Protein 1M3W (pdb70)

Radius of gyration: 15.43 Å; Cα contacts (8 Å, |Δi|>4): 53; chains: 4; bounding box: 27×25×47 Å

Solvent-accessible surface area: 7908 Å² total; per-residue (Å²): 87,32,52,82,14,96,131,4,4,71,57,4,14,130,72,0,77,99,26,10,126,64,16,15,70,83,14,146,157,115,77,50,58,126,44,66,132,31,8,86,72,9,15,143,63,21,77,114,32,10,135,82,5,53,79,111,5,107,193,67,86,33,53,80,15,96,135,4,4,73,58,5,14,134,71,0,79,100,26,11,125,63,17,14,72,85,15,146,158,114,76,51,61,128,45,65,134,30,10,87,69,9,15,143,62,20,77,109,31,8,136,83,5,52,80,114,6,109,194,69

B-factor: mean 39.48, std 14.53, range [15.25, 88.24]

Foldseek 3Di:
DVVVVVVVVVVVVVVVVVVVVVVVVVVVVD/DDCVVVVVVVVVVVVVVVVVVVVVVVVVVD/DVVVVVVVVVVVVVVVVVVVVVVVVVVVVD/DDCVVVVVVVVVVVVVVVVVVVVVVVVVVD

Secondary structure (DSSP, 8-state):
-HHHHHHHHHHHHHHHHHHHHHHHHHHH--/--HHHHHHHHHHHHHHHHHHHHHHHHHHH-/-HHHHHHHHHHHHHHHHHHHHHHHHHHH--/--HHHHHHHHHHHHHHHHHHHHHHHHHHH-

Structure (mmCIF, N/CA/C/O backbone):
data_1M3W
#
_entry.id   1M3W
#
_cell.length_a   26.900
_cell.length_b   48.800
_cell.length_c   46.700
_cell.angle_alpha   90.00
_cell.angle_beta   104.70
_cell.angle_gamma   90.00
#
_symmetry.space_group_name_H-M   'P 1 21 1'
#
loop_
_entity.id
_entity.type
_entity.pdbx_description
1 polymer H10H24
2 non-polymer 'MERCURY (II) ION'
#
loop_
_atom_site.group_PDB
_atom_site.id
_atom_site.type_symbol
_atom_site.label_atom_id
_atom_site.label_alt_id
_atom_site.label_comp_id
_atom_site.label_asym_id
_atom_site.label_entity_id
_atom_site.label_seq_id
_atom_site.pdbx_PDB_ins_code
_atom_site.Cartn_x
_atom_site.Cartn_y
_atom_site.Cartn_z
_atom_site.occupancy
_atom_site.B_iso_or_equiv
_atom_site.auth_seq_id
_atom_site.auth_comp_id
_atom_site.auth_asym_id
_atom_site.auth_atom_id
_atom_site.pdbx_PDB_model_num
ATOM 1 N N . GLY A 1 2 ? -3.786 32.417 -12.366 1.00 64.45 2 GLY A N 1
ATOM 2 C CA . GLY A 1 2 ? -2.399 32.398 -11.778 1.00 50.58 2 GLY A CA 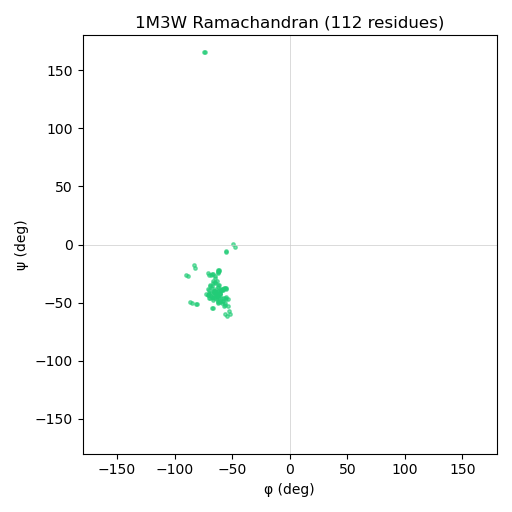1
ATOM 3 C C . GLY A 1 2 ? -2.472 32.468 -10.266 1.00 51.00 2 GLY A C 1
ATOM 4 O O . GLY A 1 2 ? -3.364 31.867 -9.655 1.00 49.76 2 GLY A O 1
ATOM 5 N N . GLY A 1 3 ? -1.549 33.205 -9.660 1.00 48.06 3 GLY A N 1
ATOM 6 C CA . GLY A 1 3 ? -1.527 33.308 -8.212 1.00 48.23 3 GLY A CA 1
ATOM 7 C C . GLY A 1 3 ? -2.773 33.948 -7.631 1.00 51.17 3 GLY A C 1
ATOM 8 O O . GLY A 1 3 ? -3.118 33.719 -6.476 1.00 47.96 3 GLY A O 1
ATOM 9 N N . GLY A 1 4 ? -3.445 34.760 -8.436 1.00 53.47 4 GLY A N 1
ATOM 10 C CA . GLY A 1 4 ? -4.643 35.437 -7.979 1.00 47.34 4 GLY A CA 1
ATOM 11 C C . GLY A 1 4 ? -5.701 34.463 -7.516 1.00 55.44 4 GLY A C 1
ATOM 12 O O . GLY A 1 4 ? -6.268 34.635 -6.433 1.00 49.19 4 GLY A O 1
ATOM 13 N N . GLU A 1 5 ? -5.983 33.445 -8.321 1.00 56.64 5 GLU A N 1
ATOM 14 C CA . GLU 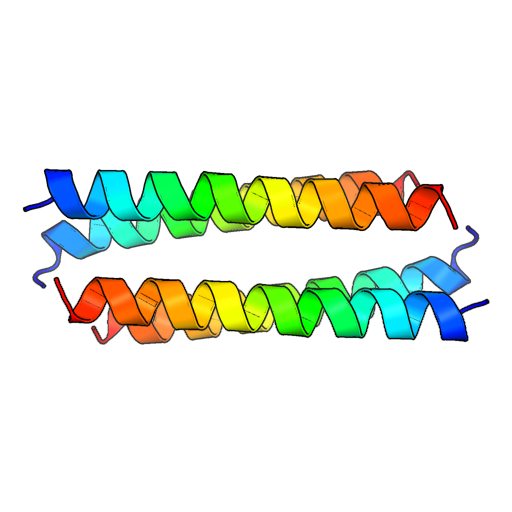A 1 5 ? -6.976 32.452 -7.932 1.00 45.87 5 GLU A CA 1
ATOM 15 C C . GLU A 1 5 ? -6.453 31.628 -6.765 1.00 43.36 5 GLU A C 1
ATOM 16 O O . GLU A 1 5 ? -7.194 31.370 -5.825 1.00 51.02 5 GLU A O 1
ATOM 22 N N . ILE A 1 6 ? -5.191 31.210 -6.846 1.00 40.15 6 ILE A N 1
ATOM 23 C CA . ILE A 1 6 ? -4.586 30.425 -5.796 1.00 27.52 6 ILE A CA 1
ATOM 24 C C . ILE A 1 6 ? -4.684 31.151 -4.467 1.00 37.63 6 ILE A C 1
ATOM 25 O O . ILE A 1 6 ? -5.012 30.551 -3.434 1.00 34.96 6 ILE A O 1
ATOM 30 N N . TRP A 1 7 ? -4.350 32.436 -4.486 1.00 35.50 7 TRP A N 1
ATOM 31 C CA . TRP A 1 7 ? -4.397 33.240 -3.277 1.00 31.26 7 TRP A CA 1
ATOM 32 C C . TRP A 1 7 ? -5.790 33.205 -2.671 1.00 31.68 7 TRP A C 1
ATOM 33 O O . TRP A 1 7 ? -5.955 32.886 -1.510 1.00 31.60 7 TRP A O 1
ATOM 44 N N . LYS A 1 8 ? -6.797 33.516 -3.475 1.00 31.69 8 LYS A N 1
ATOM 45 C CA . LYS A 1 8 ? -8.165 33.513 -3.002 1.00 33.01 8 LYS A CA 1
ATOM 46 C C . LYS A 1 8 ? -8.590 32.169 -2.449 1.00 31.05 8 LYS A C 1
ATOM 47 O O . LYS A 1 8 ? -9.320 32.109 -1.452 1.00 31.65 8 LYS A O 1
ATOM 53 N N . LEU A 1 9 ? -8.144 31.088 -3.077 1.00 28.85 9 LEU A N 1
ATOM 54 C CA . LEU A 1 9 ? -8.506 29.762 -2.594 1.00 26.85 9 LEU A CA 1
ATOM 55 C C . LEU A 1 9 ? -7.896 29.495 -1.211 1.00 26.33 9 LEU A C 1
ATOM 56 O O . LEU A 1 9 ? -8.549 28.933 -0.335 1.00 24.65 9 LEU A O 1
ATOM 61 N N . HIS A 1 10 ? -6.656 29.919 -1.010 1.00 24.84 10 HIS A N 1
ATOM 62 C CA . HIS A 1 10 ? -6.008 29.720 0.265 1.00 23.81 10 HIS A CA 1
ATOM 63 C C . HIS A 1 10 ? -6.621 30.629 1.312 1.00 26.81 10 HIS A C 1
ATOM 64 O O . HIS A 1 10 ? -6.795 30.231 2.465 1.00 26.27 10 HIS A O 1
ATOM 71 N N . GLU A 1 11 ? -6.967 31.850 0.928 1.00 28.53 11 GLU A N 1
ATOM 72 C CA . GLU A 1 11 ? -7.521 32.774 1.894 1.00 26.22 11 GLU A CA 1
ATOM 73 C C . GLU A 1 11 ? -8.850 32.250 2.373 1.00 25.67 11 GLU A C 1
ATOM 74 O O . GLU A 1 11 ? -9.277 32.539 3.483 1.00 30.54 11 GLU A O 1
ATOM 80 N N . GLU A 1 12 ? -9.516 31.503 1.502 1.00 25.54 12 GLU A N 1
ATOM 81 C CA . GLU A 1 12 ? -10.823 30.922 1.797 1.00 24.72 12 GLU A CA 1
ATOM 82 C C . GLU A 1 12 ? -10.766 29.799 2.826 1.00 23.16 12 GLU A C 1
ATOM 83 O O . GLU A 1 12 ? -11.623 29.712 3.706 1.00 22.06 12 GLU A O 1
ATOM 89 N N . PHE A 1 13 ? -9.766 28.933 2.705 1.00 23.32 13 PHE A N 1
ATOM 90 C CA . PHE A 1 13 ? -9.613 27.812 3.629 1.00 22.56 13 PHE A CA 1
ATOM 91 C C . PHE A 1 13 ? -8.917 28.205 4.921 1.00 21.73 13 PHE A C 1
ATOM 92 O O . PHE A 1 13 ? -9.074 27.548 5.951 1.00 17.01 13 PHE A O 1
ATOM 100 N N . LEU A 1 14 ? -8.197 29.314 4.870 1.00 21.79 14 LEU A N 1
ATOM 101 C CA . LEU A 1 14 ? -7.524 29.833 6.039 1.00 25.38 14 LEU A CA 1
ATOM 102 C C . LEU A 1 14 ? -8.679 30.254 6.973 1.00 21.80 14 LEU A C 1
ATOM 103 O O . LEU A 1 14 ? -8.752 29.883 8.154 1.00 21.81 14 LEU A O 1
ATOM 108 N N . LYS A 1 15 ? -9.631 30.968 6.385 1.00 20.92 15 LYS A N 1
ATOM 109 C CA . LYS A 1 15 ? -10.800 31.460 7.080 1.00 18.70 15 LYS A CA 1
ATOM 110 C C . LYS A 1 15 ? -11.624 30.280 7.587 1.00 17.12 15 LYS A C 1
ATOM 111 O O . LYS A 1 15 ? -12.036 30.265 8.736 1.00 21.52 15 LYS A O 1
ATOM 117 N N . LYS A 1 16 ? -11.862 29.282 6.747 1.00 15.25 16 LYS A N 1
ATOM 118 C CA . LYS A 1 16 ? -12.601 28.117 7.203 1.00 18.98 16 LYS A CA 1
ATOM 119 C C . LYS A 1 16 ? -11.889 27.434 8.373 1.00 19.31 16 LYS A C 1
ATOM 120 O O . LYS A 1 16 ? -12.491 27.081 9.375 1.00 18.46 16 LYS A O 1
ATOM 126 N N . PHE A 1 17 ? -10.586 27.254 8.238 1.00 20.11 17 PHE A N 1
ATOM 127 C CA . PHE A 1 17 ? -9.812 26.618 9.271 1.00 20.46 17 PHE A CA 1
ATOM 128 C C . PHE A 1 17 ? -9.882 27.418 10.574 1.00 20.40 17 PHE A C 1
ATOM 129 O O . PHE A 1 17 ? -9.886 26.831 11.660 1.00 22.11 17 PHE A O 1
ATOM 137 N N . GLU A 1 18 ? -9.940 28.745 10.500 1.00 19.92 18 GLU A N 1
ATOM 138 C CA . GLU A 1 18 ? -10.000 29.532 11.727 1.00 24.09 18 GLU A CA 1
ATOM 139 C C . GLU A 1 18 ? -11.344 29.335 12.402 1.00 24.37 18 GLU A C 1
ATOM 140 O O . GLU A 1 18 ? -11.447 29.344 13.621 1.00 26.93 18 GLU A O 1
ATOM 146 N N . GLU A 1 19 ? -12.387 29.199 11.594 1.00 26.02 19 GLU A N 1
ATOM 147 C CA . GLU A 1 19 ? -13.734 28.986 12.100 1.00 25.99 19 GLU A CA 1
ATOM 148 C C . GLU A 1 19 ? -13.771 27.644 12.815 1.00 24.00 19 GLU A C 1
ATOM 149 O O . GLU A 1 19 ? -14.371 27.503 13.881 1.00 24.49 19 GLU A O 1
ATOM 155 N N . LEU A 1 20 ? -13.112 26.659 12.225 1.00 22.68 20 LEU A N 1
ATOM 156 C CA . LEU A 1 20 ? -13.051 25.333 12.804 1.00 23.59 20 LEU A CA 1
ATOM 157 C C . LEU A 1 20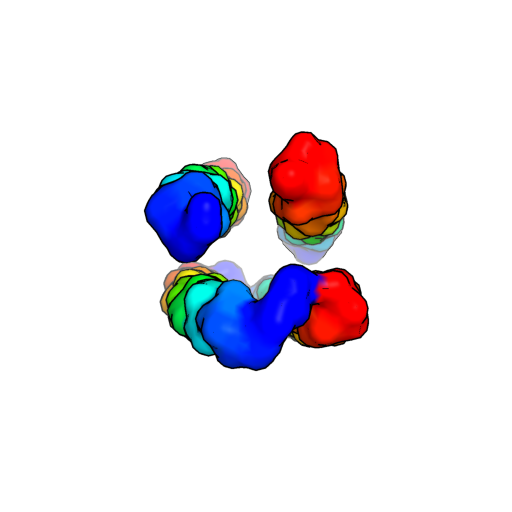 ? -12.351 25.359 14.176 1.00 23.95 20 LEU A C 1
ATOM 158 O O . LEU A 1 20 ? -12.874 24.822 15.152 1.00 22.71 20 LEU A O 1
ATOM 163 N N . LEU A 1 21 ? -11.170 25.973 14.245 1.00 22.52 21 LEU A N 1
ATOM 164 C CA . LEU A 1 21 ? -10.450 26.079 15.499 1.00 21.61 21 LEU A CA 1
ATOM 165 C C . LEU A 1 21 ? -11.292 26.799 16.526 1.00 22.89 21 LEU A C 1
ATOM 166 O O . LEU A 1 21 ? -11.457 26.326 17.657 1.00 22.94 21 LEU A O 1
ATOM 171 N N . LYS A 1 22 ? -11.817 27.950 16.121 1.00 24.87 22 LYS A N 1
ATOM 172 C CA . LYS A 1 22 ? -12.655 28.785 16.968 1.00 24.38 22 LYS A CA 1
ATOM 173 C C . LYS A 1 22 ? -13.857 28.017 17.485 1.00 24.65 22 LYS A C 1
ATOM 174 O O . LYS A 1 22 ? -14.334 28.240 18.592 1.00 19.34 22 LYS A O 1
ATOM 180 N N . LEU A 1 23 ? -14.391 27.159 16.633 1.00 26.76 23 LEU A N 1
ATOM 181 C CA . LEU A 1 23 ? -15.539 26.341 16.992 1.00 33.64 23 LEU A CA 1
ATOM 182 C C . LEU A 1 23 ? -15.095 25.282 18.008 1.00 29.53 23 LEU A C 1
ATOM 183 O O . LEU A 1 23 ? -15.772 25.029 18.993 1.00 34.25 23 LEU A O 1
ATOM 188 N N . HIS A 1 24 ? -13.941 24.671 17.761 1.00 31.51 24 HIS A N 1
ATOM 189 C CA . HIS A 1 24 ? -13.412 23.641 18.647 1.00 29.18 24 HIS A CA 1
ATOM 190 C C . HIS A 1 24 ? -13.303 24.147 20.079 1.00 34.96 24 HIS A C 1
ATOM 191 O O . HIS A 1 24 ? -13.953 23.630 20.973 1.00 33.10 24 HIS A O 1
ATOM 198 N N . GLU A 1 25 ? -12.496 25.176 20.301 1.00 37.73 25 GLU A N 1
ATOM 199 C CA . GLU A 1 25 ? -12.326 25.699 21.650 1.00 48.08 25 GLU A CA 1
ATOM 200 C C . GLU A 1 25 ? -13.622 26.216 22.241 1.00 48.42 25 GLU A C 1
ATOM 201 O O . GLU A 1 25 ? -13.768 26.295 23.461 1.00 42.95 25 GLU A O 1
ATOM 207 N N . GLU A 1 26 ? -14.569 26.572 21.379 1.00 50.48 26 GLU A N 1
ATOM 208 C CA . GLU A 1 26 ? -15.868 27.060 21.835 1.00 46.26 26 GLU A CA 1
ATOM 209 C C . GLU A 1 26 ? -16.587 25.899 22.531 1.00 46.69 26 GLU A C 1
ATOM 210 O O . GLU A 1 26 ? -16.999 26.027 23.682 1.00 65.23 26 GLU A O 1
ATOM 216 N N . ARG A 1 27 ? -16.727 24.768 21.841 1.00 45.64 27 ARG A N 1
ATOM 217 C CA . ARG A 1 27 ? -17.383 23.598 22.421 1.00 43.43 27 ARG A CA 1
ATOM 218 C C . ARG A 1 27 ? -16.585 23.012 23.583 1.00 43.51 27 ARG A C 1
ATOM 219 O O . ARG A 1 27 ? -17.138 22.366 24.471 1.00 47.73 27 ARG A O 1
ATOM 227 N N . LEU A 1 28 ? -15.285 23.247 23.584 1.00 43.77 28 LEU A N 1
ATOM 228 C CA . LEU A 1 28 ? -14.433 22.726 24.637 1.00 47.27 28 LEU A CA 1
ATOM 229 C C . LEU A 1 28 ? -14.770 23.439 25.940 1.00 47.34 28 LEU A C 1
ATOM 230 O O . LEU A 1 28 ? -14.560 22.899 27.024 1.00 49.97 28 LEU A O 1
ATOM 235 N N . LYS A 1 29 ? -15.289 24.656 25.829 1.00 49.33 29 LYS A N 1
ATOM 236 C CA . LYS A 1 29 ? -15.654 25.430 27.005 1.00 51.78 29 LYS A CA 1
ATOM 237 C C . LYS A 1 29 ? -17.053 25.032 27.434 1.00 53.03 29 LYS A C 1
ATOM 238 O O . LYS A 1 29 ? -17.287 24.719 28.601 1.00 72.56 29 LYS A O 1
ATOM 244 N N . LYS A 1 30 ? -17.976 25.030 26.477 1.00 54.49 30 LYS A N 1
ATOM 245 C CA . LYS A 1 30 ? -19.357 24.655 26.720 1.00 62.38 30 LYS A CA 1
ATOM 246 C C . LYS A 1 30 ? -19.426 23.275 27.344 1.00 62.63 30 LYS A C 1
ATOM 247 O O . LYS A 1 30 ? -20.498 22.814 27.736 1.00 57.94 30 LYS A O 1
ATOM 253 N N . MET A 1 31 ? -18.277 22.620 27.443 1.00 64.65 31 MET A N 1
ATOM 254 C CA . MET A 1 31 ? -18.206 21.291 28.024 1.00 61.41 31 MET A CA 1
ATOM 255 C C . MET A 1 31 ? -17.592 21.282 29.421 1.00 66.32 31 MET A C 1
ATOM 256 O O . MET A 1 31 ? -18.257 20.919 30.377 1.00 61.54 31 MET A O 1
ATOM 262 N N . GLY B 1 2 ? 1.809 23.614 -9.824 1.00 76.05 2 GLY B N 1
ATOM 263 C CA . GLY B 1 2 ? 2.492 24.374 -10.904 1.00 87.92 2 GLY B CA 1
ATOM 264 C C . GLY B 1 2 ? 3.984 24.529 -10.642 1.00 76.69 2 GLY B C 1
ATOM 265 O O . GLY B 1 2 ? 4.572 23.764 -9.864 1.00 88.24 2 GLY B O 1
ATOM 266 N N . GLY B 1 3 ? 4.582 25.545 -11.254 1.00 76.30 3 GLY B N 1
ATOM 267 C CA . GLY B 1 3 ? 6.003 25.798 -11.077 1.00 84.65 3 GLY B CA 1
ATOM 268 C C . GLY B 1 3 ? 6.343 26.410 -9.728 1.00 74.67 3 GLY B C 1
ATOM 269 O O . GLY B 1 3 ? 5.457 26.893 -9.020 1.00 85.69 3 GLY B O 1
ATOM 270 N N . GLY B 1 4 ? 7.631 26.401 -9.386 1.00 73.21 4 GLY B N 1
ATOM 271 C CA . GLY B 1 4 ? 8.089 26.951 -8.122 1.00 66.38 4 GLY B CA 1
ATOM 272 C C . GLY B 1 4 ? 7.570 28.327 -7.733 1.00 70.37 4 GLY B C 1
ATOM 273 O O . GLY B 1 4 ? 7.885 28.832 -6.654 1.00 68.68 4 GLY B O 1
ATOM 274 N N . GLU B 1 5 ? 6.774 28.947 -8.596 1.00 69.53 5 GLU B N 1
ATOM 275 C CA . GLU B 1 5 ? 6.217 30.258 -8.286 1.00 67.18 5 GLU B CA 1
ATOM 276 C C . GLU B 1 5 ? 5.005 30.020 -7.375 1.00 65.85 5 GLU B C 1
ATOM 277 O O . GLU B 1 5 ? 4.880 30.615 -6.302 1.00 64.40 5 GLU B O 1
ATOM 283 N N . ILE B 1 6 ? 4.130 29.126 -7.819 1.00 64.36 6 ILE B N 1
ATOM 284 C CA . ILE B 1 6 ? 2.931 28.777 -7.083 1.00 60.86 6 ILE B CA 1
ATOM 285 C C . ILE B 1 6 ? 3.315 28.158 -5.748 1.00 61.48 6 ILE B C 1
ATOM 286 O O . ILE B 1 6 ? 2.530 28.154 -4.800 1.00 59.54 6 ILE B O 1
ATOM 291 N N . TRP B 1 7 ? 4.530 27.632 -5.674 1.00 58.26 7 TRP B N 1
ATOM 292 C CA . TRP B 1 7 ? 5.013 27.012 -4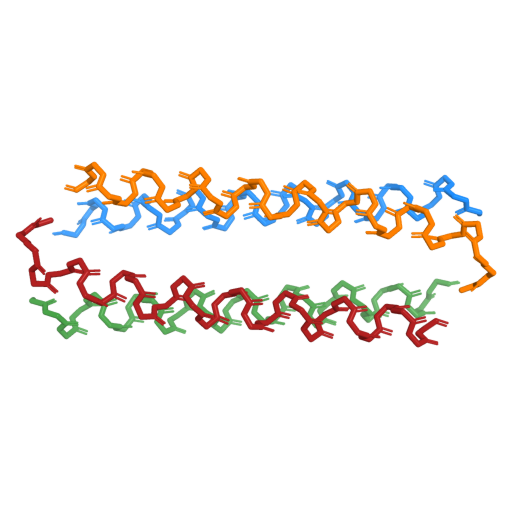.446 1.00 52.43 7 TRP B CA 1
ATOM 293 C C . TRP B 1 7 ? 5.210 28.045 -3.336 1.00 54.18 7 TRP B C 1
ATOM 294 O O . TRP B 1 7 ? 4.953 27.769 -2.170 1.00 49.19 7 TRP B O 1
ATOM 305 N N . LYS B 1 8 ? 5.677 29.229 -3.708 1.00 52.06 8 LYS B N 1
ATOM 306 C CA . LYS B 1 8 ? 5.894 30.293 -2.746 1.00 44.46 8 LYS B CA 1
ATOM 307 C C . LYS B 1 8 ? 4.568 30.590 -2.055 1.00 41.68 8 LYS B C 1
ATOM 308 O O . LYS B 1 8 ? 4.516 30.768 -0.836 1.00 27.28 8 LYS B O 1
ATOM 314 N N . LEU B 1 9 ? 3.488 30.554 -2.826 1.00 38.48 9 LEU B N 1
ATOM 315 C CA . LEU B 1 9 ? 2.169 30.819 -2.293 1.00 26.42 9 LEU B CA 1
ATOM 316 C C . LEU B 1 9 ? 1.736 29.747 -1.329 1.00 37.00 9 LEU B C 1
ATOM 317 O O . LEU B 1 9 ? 1.197 30.050 -0.270 1.00 33.42 9 LEU B O 1
ATOM 322 N N . HIS B 1 10 ? 1.954 28.493 -1.710 1.00 37.33 10 HIS B N 1
ATOM 323 C CA . HIS B 1 10 ? 1.572 27.365 -0.867 1.00 36.89 10 HIS B CA 1
ATOM 324 C C . HIS B 1 10 ? 2.307 27.441 0.460 1.00 36.14 10 HIS B C 1
ATOM 325 O O . HIS B 1 10 ? 1.727 27.245 1.527 1.00 38.53 10 HIS B O 1
ATOM 332 N N . GLU B 1 11 ? 3.587 27.767 0.395 1.00 35.58 11 GLU B N 1
ATOM 333 C CA . GLU B 1 11 ? 4.400 27.856 1.595 1.00 36.88 11 GLU B CA 1
ATOM 334 C C . GLU B 1 11 ? 3.924 28.992 2.488 1.00 35.29 11 GLU B C 1
ATOM 335 O O . GLU B 1 11 ? 3.852 28.867 3.703 1.00 32.21 11 GLU B O 1
ATOM 341 N N . GLU B 1 12 ? 3.584 30.102 1.857 1.00 36.12 12 GLU B N 1
ATOM 342 C CA . GLU B 1 12 ? 3.126 31.284 2.561 1.00 31.73 12 GLU B CA 1
ATOM 343 C C . GLU B 1 12 ? 1.941 31.000 3.452 1.00 30.89 12 GLU B C 1
ATOM 344 O O . GLU B 1 12 ? 1.825 31.577 4.535 1.00 40.76 12 GLU B O 1
ATOM 350 N N . PHE B 1 13 ? 1.046 30.132 2.997 1.00 29.11 13 PHE B N 1
ATOM 351 C CA . PHE B 1 13 ? -0.121 29.838 3.786 1.00 27.95 13 PHE B CA 1
ATOM 352 C C . PHE B 1 13 ? 0.027 28.684 4.756 1.00 27.13 13 PHE B C 1
ATOM 353 O O . PHE B 1 13 ? -0.658 28.640 5.772 1.00 24.42 13 PHE B O 1
ATOM 361 N N . LEU B 1 14 ? 0.913 27.740 4.463 1.00 28.15 14 LEU B N 1
ATOM 362 C CA . LEU B 1 14 ? 1.119 26.631 5.388 1.00 24.81 14 LEU B CA 1
ATOM 363 C C . LEU B 1 14 ? 1.688 27.281 6.625 1.00 26.80 14 LEU B C 1
ATOM 364 O O . LEU B 1 14 ? 1.440 26.835 7.736 1.00 25.44 14 LEU B O 1
ATOM 369 N N . LYS B 1 15 ? 2.459 28.347 6.424 1.00 28.37 15 LYS B N 1
ATOM 370 C CA . LYS B 1 15 ? 3.070 29.081 7.523 1.00 26.10 15 LYS B CA 1
ATOM 371 C C . LYS B 1 15 ? 1.985 29.744 8.389 1.00 26.37 15 LYS B C 1
ATOM 372 O O . LYS B 1 15 ? 2.071 29.725 9.611 1.00 36.82 15 LYS B O 1
ATOM 378 N N . LYS B 1 16 ? 0.958 30.313 7.759 1.00 25.56 16 LYS B N 1
ATOM 379 C CA . LYS B 1 16 ? -0.133 30.943 8.499 1.00 25.82 16 LYS B CA 1
ATOM 380 C C . LYS B 1 16 ? -0.948 29.852 9.177 1.00 26.33 16 LYS B C 1
ATOM 381 O O . LYS B 1 16 ? -1.624 30.075 10.169 1.00 24.79 16 LYS B O 1
ATOM 387 N N . PHE B 1 17 ? -0.894 28.657 8.618 1.00 29.04 17 PHE B N 1
ATOM 388 C CA . PHE B 1 17 ? -1.651 27.541 9.150 1.00 29.71 17 PHE B CA 1
ATOM 389 C C . PHE B 1 17 ? -1.009 27.094 10.432 1.00 29.63 17 PHE B C 1
ATOM 390 O O . PHE B 1 17 ? -1.693 26.846 11.403 1.00 29.83 17 PHE B O 1
ATOM 398 N N . GLU B 1 18 ? 0.316 27.028 10.429 1.00 30.81 18 GLU B N 1
ATOM 399 C CA . GLU B 1 18 ? 1.058 26.611 11.606 1.00 35.70 18 GLU B CA 1
ATOM 400 C C . GLU B 1 18 ? 0.896 27.635 12.697 1.00 33.81 18 GLU B C 1
ATOM 401 O O . GLU B 1 18 ? 0.86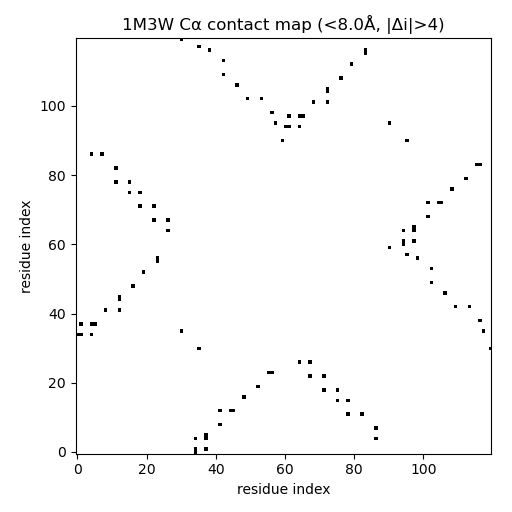5 27.296 13.871 1.00 31.30 18 GLU B O 1
ATOM 407 N N . GLU B 1 19 ? 0.775 28.895 12.306 1.00 34.53 19 GLU B N 1
ATOM 408 C CA . GLU B 1 19 ? 0.609 29.966 13.260 1.00 29.06 19 GLU B CA 1
ATOM 409 C C . GLU B 1 19 ? -0.714 29.807 13.989 1.00 27.91 19 GLU B C 1
ATOM 410 O O . GLU B 1 19 ? -0.746 29.891 15.205 1.00 28.84 19 GLU B O 1
ATOM 416 N N . LEU B 1 20 ? -1.789 29.543 13.248 1.00 27.33 20 LEU B N 1
ATOM 417 C CA . LEU B 1 20 ? -3.110 29.378 13.855 1.00 23.31 20 LEU B CA 1
ATOM 418 C C . LEU B 1 20 ? -3.095 28.219 14.843 1.00 24.91 20 LEU B C 1
ATOM 419 O O . LEU B 1 20 ? -3.640 28.328 15.931 1.00 22.69 20 LEU B O 1
ATOM 424 N N . LEU B 1 21 ? 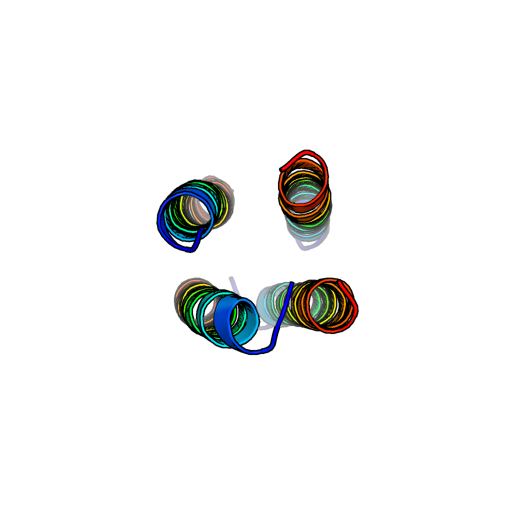-2.403 27.141 14.489 1.00 25.37 21 LEU B N 1
ATOM 425 C CA . LEU B 1 21 ? -2.320 25.962 15.339 1.00 24.10 21 LEU B CA 1
ATOM 426 C C . LEU B 1 21 ? -1.632 26.228 16.656 1.00 26.67 21 LEU B C 1
ATOM 427 O O . LEU B 1 21 ? -2.062 25.724 17.687 1.00 24.58 21 LEU B O 1
ATOM 432 N N . LYS B 1 22 ? -0.520 26.956 16.625 1.00 27.45 22 LYS B N 1
ATOM 433 C CA . LYS B 1 22 ? 0.196 27.285 17.860 1.00 30.77 22 LYS B CA 1
ATOM 434 C C . LYS B 1 22 ? -0.670 28.172 18.749 1.00 31.12 22 LYS B C 1
ATOM 435 O O . LYS B 1 22 ? -0.688 28.001 19.964 1.00 29.18 22 LYS B O 1
ATOM 441 N N . LEU B 1 23 ? -1.385 29.129 18.157 1.00 30.09 23 LEU B N 1
ATOM 442 C CA . LEU B 1 23 ? -2.249 29.991 18.948 1.00 25.60 23 LEU B CA 1
ATOM 443 C C . LEU B 1 23 ? -3.291 29.094 19.562 1.00 27.43 23 LEU B C 1
ATOM 444 O O . LEU B 1 23 ? -3.654 29.255 20.717 1.00 26.39 23 LEU B O 1
ATOM 449 N N . HIS B 1 24 ? -3.779 28.143 18.780 1.00 27.86 24 HIS B N 1
ATOM 450 C CA . HIS B 1 24 ? -4.825 27.264 19.269 1.00 26.94 24 HIS B CA 1
ATOM 451 C C . HIS B 1 24 ? -4.278 26.484 20.454 1.00 29.94 24 HIS B C 1
ATOM 452 O O . HIS B 1 24 ? -4.973 26.281 21.446 1.00 28.22 24 HIS B O 1
ATOM 459 N N . GLU B 1 25 ? -3.027 26.050 20.354 1.00 30.75 25 GLU B N 1
ATOM 460 C CA . GLU B 1 25 ? -2.407 25.281 21.433 1.00 30.01 25 GLU B CA 1
ATOM 461 C C . GLU B 1 25 ? -2.336 26.144 22.679 1.00 30.04 25 GLU B C 1
ATOM 462 O O . GLU B 1 25 ? -2.611 25.691 23.781 1.00 26.33 25 GLU B O 1
ATOM 468 N N . GLU B 1 26 ? -1.924 27.389 22.503 1.00 30.84 26 GLU B N 1
ATOM 469 C CA . GLU B 1 26 ? -1.835 28.319 23.617 1.00 22.86 26 GLU B CA 1
ATOM 470 C C . GLU B 1 26 ? -3.186 28.444 24.333 1.00 21.42 26 GLU B C 1
ATOM 471 O O . GLU B 1 26 ? -3.265 28.336 25.547 1.00 29.60 26 GLU B O 1
ATOM 477 N N . ARG B 1 27 ? -4.245 28.690 23.576 1.00 20.23 27 ARG B N 1
ATOM 478 C CA . ARG B 1 27 ? -5.559 28.828 24.168 1.00 32.12 27 ARG B CA 1
ATOM 479 C C . ARG B 1 27 ? -5.917 27.593 24.994 1.00 34.56 27 ARG B C 1
ATOM 480 O O . ARG B 1 27 ? -6.426 27.720 26.102 1.00 50.17 27 ARG B O 1
ATOM 488 N N . LEU B 1 28 ? -5.675 26.402 24.449 1.00 36.10 28 LEU B N 1
ATOM 489 C CA . LEU B 1 28 ? -5.981 25.170 25.167 1.00 39.10 28 LEU B CA 1
ATOM 490 C C . LEU B 1 28 ? -5.125 25.066 26.423 1.00 39.55 28 LEU B C 1
ATOM 491 O O . LEU B 1 28 ? -5.624 24.711 27.494 1.00 41.38 28 LEU B O 1
ATOM 496 N N . LYS B 1 29 ? -3.839 25.372 26.291 1.00 41.98 29 LYS B N 1
ATOM 497 C CA . LYS B 1 29 ? -2.924 25.317 27.425 1.00 47.54 29 LYS B CA 1
ATOM 498 C C . LYS B 1 29 ? -3.526 26.118 28.571 1.00 48.02 29 LYS B C 1
ATOM 499 O O . LYS B 1 29 ? -3.773 25.585 29.641 1.00 46.95 29 LYS B O 1
ATOM 505 N N . LYS B 1 30 ? -3.766 27.404 28.347 1.00 49.70 30 LYS B N 1
ATOM 506 C CA . LYS B 1 30 ? -4.353 28.238 29.391 1.00 54.32 30 LYS B CA 1
ATOM 507 C C . LYS B 1 30 ? -5.702 27.708 29.839 1.00 56.31 30 LYS B C 1
ATOM 508 O O . LYS B 1 30 ? -6.030 27.753 31.018 1.00 85.20 30 LYS B O 1
ATOM 514 N N . MET B 1 31 ? -6.480 27.205 28.883 1.00 58.75 31 MET B N 1
ATOM 515 C CA . MET B 1 31 ? -7.798 26.660 29.159 1.00 63.79 31 MET B CA 1
ATOM 516 C C . MET B 1 31 ? -7.737 25.566 30.221 1.00 61.78 31 MET B C 1
ATOM 517 O O . MET B 1 31 ? -8.395 25.658 31.262 1.00 65.81 31 MET B O 1
ATOM 523 N N . GLY C 1 2 ? -15.348 13.418 31.386 1.00 58.45 2 GLY C N 1
ATOM 524 C CA . GLY C 1 2 ? -13.872 13.312 31.643 1.00 50.02 2 GLY C CA 1
ATOM 525 C C . GLY C 1 2 ? -13.198 13.229 30.288 1.00 54.67 2 GLY C C 1
ATOM 526 O O . GLY C 1 2 ? -13.670 13.847 29.321 1.00 49.41 2 GLY C O 1
ATOM 527 N N . GLY C 1 3 ? -12.109 12.469 30.205 1.00 52.91 3 GLY C N 1
ATOM 528 C CA . GLY C 1 3 ? -11.396 12.342 28.945 1.00 48.58 3 GLY C CA 1
ATOM 529 C C . GLY C 1 3 ? -12.220 11.723 27.828 1.00 52.91 3 GLY C C 1
ATOM 530 O O . GLY C 1 3 ? -11.956 11.936 26.646 1.00 47.17 3 GLY C O 1
ATOM 531 N N . GLY C 1 4 ? -13.232 10.955 28.209 1.00 54.34 4 GLY C N 1
ATOM 532 C CA . GLY C 1 4 ? -14.081 10.308 27.224 1.00 48.66 4 GLY C CA 1
ATOM 533 C C . GLY C 1 4 ? -14.753 11.300 26.297 1.00 56.99 4 GLY C C 1
ATOM 534 O O . GLY C 1 4 ? -14.738 11.122 25.082 1.00 48.49 4 GLY C O 1
ATOM 535 N N . GLU C 1 5 ? -15.350 12.342 26.867 1.00 58.57 5 GLU C N 1
ATOM 536 C CA . GLU C 1 5 ? -16.006 13.364 26.065 1.00 47.51 5 GLU C CA 1
ATOM 537 C C . GLU C 1 5 ? -14.952 14.167 25.300 1.00 45.16 5 GLU C C 1
ATOM 538 O O . GLU C 1 5 ? -15.088 14.430 24.109 1.00 51.02 5 GLU C O 1
ATOM 544 N N . ILE C 1 6 ? -13.894 14.565 25.988 1.00 41.88 6 ILE C N 1
ATOM 545 C CA . ILE C 1 6 ? -12.835 15.331 25.351 1.00 27.20 6 ILE C CA 1
ATOM 546 C C . ILE C 1 6 ? -12.310 14.567 24.137 1.00 39.74 6 ILE C C 1
ATOM 547 O O . ILE C 1 6 ? -12.170 15.133 23.051 1.00 34.35 6 ILE C O 1
ATOM 552 N N . TRP C 1 7 ? -12.040 13.276 24.316 1.00 38.18 7 TRP C N 1
ATOM 553 C CA . TRP C 1 7 ? -11.524 12.464 23.228 1.00 34.45 7 TRP C CA 1
ATOM 554 C C . TRP C 1 7 ? -12.448 12.515 22.022 1.00 34.72 7 TRP C C 1
ATOM 555 O O . TRP C 1 7 ? -12.014 12.779 20.915 1.00 37.29 7 TRP C O 1
ATOM 566 N N . LYS C 1 8 ? -13.729 12.246 22.232 1.00 33.86 8 LYS C N 1
ATOM 567 C CA . LYS C 1 8 ? -14.682 12.263 21.141 1.00 34.56 8 LYS C CA 1
ATOM 568 C C . LYS C 1 8 ? -14.722 13.608 20.452 1.00 34.19 8 LYS C C 1
ATOM 569 O O . LYS C 1 8 ? -14.839 13.676 19.237 1.00 34.39 8 LYS C O 1
ATOM 575 N N . LEU C 1 9 ? -14.637 14.686 21.224 1.00 33.55 9 LEU C N 1
ATOM 576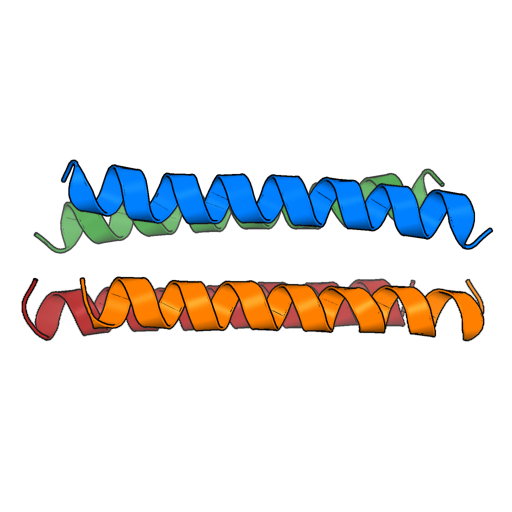 C CA . LEU C 1 9 ? -14.689 16.031 20.654 1.00 30.40 9 LEU C CA 1
ATOM 577 C C . LEU C 1 9 ? -13.502 16.254 19.739 1.00 29.87 9 LEU C C 1
ATOM 578 O O . LEU C 1 9 ? -13.642 16.823 18.663 1.00 30.47 9 LEU C O 1
ATOM 583 N N . HIS C 1 10 ? -12.327 15.817 20.172 1.00 28.38 10 HIS C N 1
ATOM 584 C CA . HIS C 1 10 ? -11.119 15.977 19.373 1.00 27.59 10 HIS C CA 1
ATOM 585 C C . HIS C 1 10 ? -11.144 15.073 18.155 1.00 29.04 10 HIS C C 1
ATOM 586 O O . HIS C 1 10 ? -10.711 15.460 17.078 1.00 28.08 10 HIS C O 1
ATOM 593 N N . GLU C 1 11 ? -11.640 13.858 18.323 1.00 30.47 11 GLU C N 1
ATOM 594 C CA . GLU C 1 11 ? -11.700 12.952 17.196 1.00 29.35 11 GLU C CA 1
ATOM 595 C C . GLU C 1 11 ? -12.636 13.525 16.122 1.00 28.58 11 GLU C C 1
ATOM 596 O O . GLU C 1 11 ? -12.392 13.363 14.929 1.00 31.08 11 GLU C O 1
ATOM 602 N N . GLU C 1 12 ? -13.652 14.263 16.566 1.00 27.14 12 GLU C N 1
ATOM 603 C CA . GLU C 1 12 ? -14.635 14.875 15.692 1.00 25.81 12 GLU C CA 1
ATOM 604 C C . GLU C 1 12 ? -14.044 15.998 14.834 1.00 26.04 12 GLU C C 1
ATOM 605 O O . GLU C 1 12 ? -14.370 16.114 13.648 1.00 24.54 12 GLU C O 1
ATOM 611 N N . PHE C 1 13 ? -13.198 16.837 15.434 1.00 24.82 13 PHE C N 1
ATOM 612 C CA . PHE C 1 13 ? -12.592 17.935 14.704 1.00 22.13 13 PHE C CA 1
ATOM 613 C C . PHE C 1 13 ? -11.368 17.522 13.920 1.00 21.47 13 PHE C C 1
ATOM 614 O O . PHE C 1 13 ? -10.923 18.227 13.021 1.00 22.38 13 PHE C O 1
ATOM 622 N N . LEU C 1 14 ? -10.821 16.376 14.273 1.00 20.85 14 LEU C N 1
ATOM 623 C CA . LEU C 1 14 ? -9.670 15.848 13.576 1.00 23.71 14 LEU C CA 1
ATOM 624 C C . LEU C 1 14 ? -10.215 15.432 12.213 1.00 21.86 14 LEU C C 1
ATOM 625 O O . LEU C 1 14 ? -9.626 15.662 11.154 1.00 19.97 14 LEU C O 1
ATOM 630 N N . LYS C 1 15 ? -11.349 14.753 12.270 1.00 22.28 15 LYS C N 1
ATOM 631 C CA . LYS C 1 15 ? -12.041 14.281 11.087 1.00 22.02 15 LYS C CA 1
ATOM 632 C C . LYS C 1 15 ? -12.455 15.503 10.234 1.00 20.07 15 LYS C C 1
ATOM 633 O O . LYS C 1 15 ? -12.217 15.532 9.033 1.00 19.95 15 LYS C O 1
ATOM 639 N N . LYS C 1 16 ? -13.073 16.510 10.854 1.00 18.26 16 LYS C N 1
ATOM 640 C CA . LYS C 1 16 ? -13.478 17.706 10.122 1.00 19.38 16 LYS C CA 1
ATOM 641 C C . LYS C 1 16 ? -12.282 18.361 9.446 1.00 20.08 16 LYS C C 1
ATOM 642 O O . LYS C 1 16 ? -12.329 18.759 8.282 1.00 21.04 16 LYS C O 1
ATOM 648 N N . PHE C 1 17 ? -11.198 18.495 10.191 1.00 20.96 17 PHE C N 1
ATOM 649 C CA . PHE C 1 17 ? -10.001 19.112 9.664 1.00 22.39 17 PHE C CA 1
ATOM 650 C C . PHE C 1 17 ? -9.439 18.310 8.482 1.00 21.23 17 PHE C C 1
ATOM 651 O O . PHE C 1 17 ? -8.908 18.886 7.533 1.00 19.91 17 PHE C O 1
ATOM 659 N N . GLU C 1 18 ? -9.553 16.983 8.516 1.00 24.10 18 GLU C N 1
ATOM 660 C CA . GLU C 1 18 ? -9.032 16.186 7.395 1.00 26.75 18 GLU C CA 1
ATOM 661 C C . GLU C 1 18 ? -9.901 16.417 6.163 1.00 26.93 18 GLU C C 1
ATOM 662 O O . GLU C 1 18 ? -9.409 16.432 5.028 1.00 26.21 18 GLU C O 1
ATOM 668 N N . GLU C 1 19 ? -11.202 16.592 6.386 1.00 27.00 19 GLU C N 1
ATOM 669 C CA . GLU C 1 19 ? -12.124 16.832 5.294 1.00 28.10 19 GLU C CA 1
ATOM 670 C C . GLU C 1 19 ? -11.773 18.156 4.654 1.00 26.54 19 GLU C C 1
ATOM 671 O O . GLU C 1 19 ? -11.772 18.291 3.430 1.00 26.25 19 GLU C O 1
ATOM 677 N N . LEU C 1 20 ? -11.441 19.125 5.494 1.00 25.30 20 LEU C N 1
ATOM 678 C CA . LEU C 1 20 ? -11.089 20.446 5.025 1.00 23.19 20 LEU C CA 1
ATOM 679 C C . LEU C 1 20 ? -9.842 20.396 4.157 1.00 23.67 20 LEU C C 1
ATOM 680 O O . LEU C 1 20 ? -9.812 20.943 3.067 1.00 21.34 20 LEU C O 1
ATOM 685 N N . LEU C 1 21 ? -8.802 19.734 4.649 1.00 24.82 21 LEU C N 1
ATOM 686 C CA . LEU C 1 21 ? -7.550 19.632 3.905 1.00 21.44 21 LEU C CA 1
ATOM 687 C C . LEU C 1 21 ? -7.803 18.933 2.598 1.00 24.80 21 LEU C C 1
ATOM 688 O O . LEU C 1 21 ? -7.384 19.389 1.538 1.00 21.29 21 LEU C O 1
ATOM 693 N N . LYS C 1 22 ? -8.487 17.798 2.695 1.00 28.61 22 LYS C N 1
ATOM 694 C CA . LYS C 1 22 ? -8.812 16.960 1.546 1.00 24.67 22 LYS C CA 1
ATOM 695 C C . LYS C 1 22 ? -9.581 17.769 0.522 1.00 24.70 22 LYS C C 1
ATOM 696 O O . LYS C 1 22 ? -9.356 17.639 -0.671 1.00 23.45 22 LYS C O 1
ATOM 702 N N . LEU C 1 23 ? -10.451 18.641 1.011 1.00 24.43 23 LEU C N 1
ATOM 703 C CA . LEU C 1 23 ? -11.258 19.470 0.143 1.00 28.45 23 LEU C CA 1
ATOM 704 C C . LEU C 1 23 ? -10.361 20.512 -0.529 1.00 28.78 23 LEU C C 1
ATOM 705 O O . LEU C 1 23 ? -10.487 20.809 -1.717 1.00 33.74 23 LEU C O 1
ATOM 710 N N . HIS C 1 24 ? -9.456 21.095 0.244 1.00 30.61 24 HIS C N 1
ATOM 711 C CA . HIS C 1 24 ? -8.557 22.101 -0.283 1.00 25.71 24 HIS C CA 1
ATOM 712 C C . HIS C 1 24 ? -7.769 21.590 -1.472 1.00 34.84 24 HIS C C 1
ATOM 713 O O . HIS C 1 24 ? -7.822 22.173 -2.540 1.00 31.92 24 HIS C O 1
ATOM 720 N N . GLU C 1 25 ? -6.994 20.525 -1.281 1.00 38.10 25 GLU C N 1
ATOM 721 C CA . GLU C 1 25 ? -6.203 19.982 -2.382 1.00 48.41 25 GLU C CA 1
ATOM 722 C C . GLU C 1 25 ? -7.062 19.492 -3.539 1.00 48.36 25 GLU C C 1
ATOM 723 O O . GLU C 1 25 ? -6.601 19.396 -4.676 1.00 41.91 25 GLU C O 1
ATOM 729 N N . GLU C 1 26 ? -8.320 19.195 -3.248 1.00 49.95 26 GLU C N 1
ATOM 730 C CA . GLU C 1 26 ? -9.237 18.731 -4.269 1.00 44.79 26 GLU C CA 1
ATOM 731 C C . GLU C 1 26 ? -9.483 19.900 -5.217 1.00 44.45 26 GLU C C 1
ATOM 732 O O . GLU C 1 26 ? -9.230 19.802 -6.413 1.00 58.15 26 GLU C O 1
ATOM 738 N N . ARG C 1 27 ? -9.913 21.032 -4.672 1.00 43.83 27 ARG C N 1
ATOM 739 C CA . ARG C 1 27 ? -10.170 22.222 -5.480 1.00 42.55 27 ARG C CA 1
ATOM 740 C C . ARG C 1 27 ? -8.905 22.774 -6.126 1.00 43.54 27 ARG C C 1
ATOM 741 O O . ARG C 1 27 ? -8.942 23.403 -7.178 1.00 44.55 27 ARG C O 1
ATOM 749 N N . LEU C 1 28 ? -7.773 22.520 -5.495 1.00 44.80 28 LEU C N 1
ATOM 750 C CA . LEU C 1 28 ? -6.507 23.004 -6.000 1.00 46.84 28 LEU C CA 1
ATOM 751 C C . LEU C 1 28 ? -6.184 22.288 -7.298 1.00 47.38 28 LEU C C 1
ATOM 752 O O . LEU C 1 28 ? -5.463 22.813 -8.140 1.00 48.87 28 LEU C O 1
ATOM 757 N N . LYS C 1 29 ? -6.738 21.090 -7.465 1.00 50.30 29 LYS C N 1
ATOM 758 C CA . LYS C 1 29 ? -6.494 20.303 -8.673 1.00 52.79 29 LYS C CA 1
ATOM 759 C C . LYS C 1 29 ? -7.501 20.723 -9.731 1.00 54.25 29 LYS C C 1
ATOM 760 O O . LYS C 1 29 ? -7.138 21.013 -10.870 1.00 71.10 29 LYS C O 1
ATOM 766 N N . LYS C 1 30 ? -8.775 20.755 -9.341 1.00 55.78 30 LYS C N 1
ATOM 767 C CA . LYS C 1 30 ? -9.856 21.155 -10.233 1.00 61.41 30 LYS C CA 1
ATOM 768 C C . LYS C 1 30 ? -9.568 22.532 -10.807 1.00 61.38 30 LYS C C 1
ATOM 769 O O . LYS C 1 30 ? -10.291 23.019 -11.665 1.00 57.56 30 LYS C O 1
ATOM 775 N N . MET C 1 31 ? -8.512 23.164 -10.315 1.00 63.80 31 MET C N 1
ATOM 776 C CA . MET C 1 31 ? -8.126 24.490 -10.775 1.00 61.34 31 MET C CA 1
ATOM 777 C C . MET C 1 31 ? -6.927 24.429 -11.719 1.00 65.70 31 MET C C 1
ATOM 778 O O . MET C 1 31 ? -7.020 24.847 -12.855 1.00 61.92 31 MET C O 1
ATOM 784 N N . GLY D 1 2 ? -9.011 21.966 32.022 1.00 75.68 2 GLY D N 1
ATOM 785 C CA . GLY D 1 2 ? -8.961 21.208 33.302 1.00 87.26 2 GLY D CA 1
ATOM 786 C C . GLY D 1 2 ? -7.532 21.001 33.790 1.00 76.63 2 GLY D C 1
ATOM 787 O O . GLY D 1 2 ? -6.618 21.740 33.402 1.00 88.15 2 GLY D O 1
ATOM 788 N N . GLY D 1 3 ? -7.337 19.982 34.622 1.00 76.32 3 GLY D N 1
ATOM 789 C CA . GLY D 1 3 ? -6.013 19.681 35.155 1.00 82.96 3 GLY D CA 1
ATOM 790 C C . GLY D 1 3 ? -5.081 19.052 34.127 1.00 74.12 3 GLY D C 1
ATOM 791 O O . GLY D 1 3 ? -5.525 18.584 33.076 1.00 84.01 3 GLY D O 1
ATOM 792 N N . GLY D 1 4 ? -3.790 19.027 34.450 1.00 73.07 4 GLY D N 1
ATOM 793 C CA . GLY D 1 4 ? -2.794 18.464 33.554 1.00 68.40 4 GLY D CA 1
ATOM 794 C C . GLY D 1 4 ? -3.080 17.085 32.971 1.00 71.55 4 GLY D C 1
ATOM 795 O O . GLY D 1 4 ? -2.239 16.524 32.259 1.00 70.58 4 GLY D O 1
ATOM 796 N N . GLU D 1 5 ? -4.221 16.498 33.322 1.00 70.80 5 GLU D N 1
ATOM 797 C CA . GLU D 1 5 ? -4.595 15.193 32.779 1.00 67.62 5 GLU D CA 1
ATOM 798 C C . GLU D 1 5 ? -5.205 15.448 31.399 1.00 66.33 5 GLU D C 1
ATOM 799 O O . GLU D 1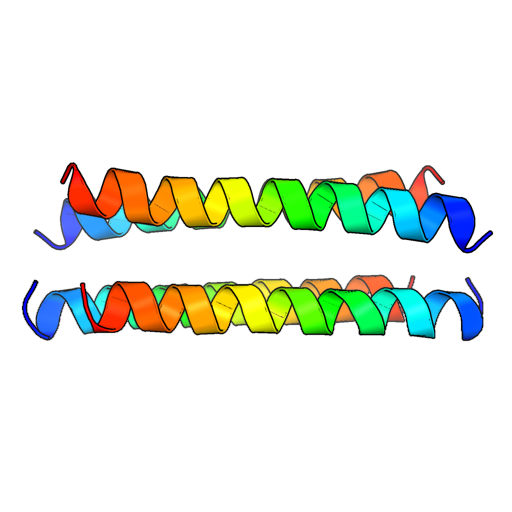 5 ? -4.804 14.841 30.400 1.00 66.02 5 GLU D O 1
ATOM 805 N N . ILE D 1 6 ? -6.168 16.369 31.363 1.00 64.83 6 ILE D N 1
ATOM 806 C CA . ILE D 1 6 ? -6.847 16.750 30.134 1.00 61.05 6 ILE D CA 1
ATOM 807 C C . ILE D 1 6 ? -5.846 17.349 29.155 1.00 61.57 6 ILE D C 1
ATOM 808 O O . ILE D 1 6 ? -6.071 17.364 27.951 1.00 58.10 6 ILE D O 1
ATOM 813 N N . TRP D 1 7 ? -4.734 17.845 29.683 1.00 58.62 7 TRP D N 1
ATOM 814 C CA . TRP D 1 7 ? -3.694 18.436 28.853 1.00 52.44 7 TRP D CA 1
ATOM 815 C C . TRP D 1 7 ? -3.012 17.388 27.984 1.00 54.61 7 TRP D C 1
ATOM 816 O O . TRP D 1 7 ? -2.638 17.673 26.844 1.00 51.04 7 TRP D O 1
ATOM 827 N N . LYS D 1 8 ? -2.846 16.185 28.521 1.00 52.15 8 LYS D N 1
ATOM 828 C CA . LYS D 1 8 ? -2.206 15.106 27.779 1.00 44.97 8 LYS D CA 1
ATOM 829 C C . LYS D 1 8 ? -3.022 14.831 26.528 1.00 41.74 8 LYS D C 1
ATOM 830 O O . LYS D 1 8 ? -2.478 14.547 25.458 1.00 24.66 8 LYS D O 1
ATOM 836 N N . LEU D 1 9 ? -4.337 14.908 26.677 1.00 39.81 9 LEU D N 1
ATOM 837 C CA . LEU D 1 9 ? -5.244 14.676 25.564 1.00 31.76 9 LEU D CA 1
ATOM 838 C C . LEU D 1 9 ? -5.124 15.774 24.513 1.00 38.83 9 LEU D C 1
ATOM 839 O O . LEU D 1 9 ? -5.083 15.496 23.310 1.00 37.58 9 LEU D O 1
ATOM 844 N N . HIS D 1 10 ? -5.083 17.023 24.968 1.00 38.39 10 HIS D N 1
ATOM 845 C CA . HIS D 1 10 ? -4.971 18.157 24.061 1.00 38.05 10 HIS D CA 1
ATOM 846 C C . HIS D 1 10 ? -3.690 18.050 23.255 1.00 36.88 10 HIS D C 1
ATOM 847 O O . HIS D 1 10 ? -3.660 18.286 22.056 1.00 39.68 10 HIS D O 1
ATOM 854 N N . GLU D 1 11 ? -2.617 17.684 23.930 1.00 36.76 11 GLU D N 1
ATOM 855 C CA . GLU D 1 11 ? -1.326 17.562 23.286 1.00 38.36 11 GLU D CA 1
ATOM 856 C C . GLU D 1 11 ? -1.334 16.431 22.284 1.00 36.74 11 GLU D C 1
ATOM 857 O O . GLU D 1 11 ? -0.778 16.549 21.183 1.00 36.14 11 GLU D O 1
ATOM 863 N N . GLU D 1 12 ? -1.981 15.337 22.665 1.00 36.80 12 GLU D N 1
ATOM 864 C CA . GLU D 1 12 ? -2.075 14.163 21.802 1.00 35.53 12 GLU D CA 1
ATOM 865 C C . GLU D 1 12 ? -2.669 14.474 20.434 1.00 34.44 12 GLU D C 1
ATOM 866 O O . GLU D 1 12 ? -2.222 13.936 19.418 1.00 42.72 12 GLU D O 1
ATOM 872 N N . PHE D 1 13 ? -3.660 15.359 20.403 1.00 32.80 13 PHE D N 1
ATOM 873 C CA . PHE D 1 13 ? -4.296 15.712 19.153 1.00 29.75 13 PHE D CA 1
ATOM 874 C C . PHE D 1 13 ? -3.672 16.863 18.379 1.00 27.69 13 PHE D C 1
ATOM 875 O O . PHE D 1 13 ? -3.780 16.908 17.150 1.00 27.48 13 PHE D O 1
ATOM 883 N N . LEU D 1 14 ? -3.004 17.777 19.069 1.00 26.36 14 LEU D N 1
ATOM 884 C CA . LEU D 1 14 ? -2.321 18.844 18.368 1.00 25.62 14 LEU D CA 1
ATOM 885 C C . LEU D 1 14 ? -1.231 18.175 17.556 1.00 27.42 14 LEU D C 1
ATOM 886 O O . LEU D 1 14 ? -0.879 18.633 16.477 1.00 26.50 14 LEU D O 1
ATOM 891 N N . LYS D 1 15 ? -0.695 17.082 18.089 1.00 29.75 15 LYS D N 1
ATOM 892 C CA . LYS D 1 15 ? 0.350 16.310 17.430 1.00 25.93 15 LYS D CA 1
ATOM 893 C C . LYS D 1 15 ? -0.196 15.662 16.152 1.00 25.45 15 LYS D C 1
ATOM 894 O O . LYS D 1 15 ? 0.493 15.612 15.135 1.00 32.84 15 LYS D O 1
ATOM 900 N N . LYS D 1 16 ? -1.416 15.129 16.213 1.00 24.82 16 LYS D N 1
ATOM 901 C CA . LYS D 1 16 ? -2.051 14.528 15.039 1.00 28.88 16 LYS D CA 1
ATOM 902 C C . LYS D 1 16 ? -2.423 15.651 14.045 1.00 31.12 16 LYS D C 1
ATOM 903 O O . LYS D 1 16 ? -2.524 15.439 12.830 1.00 27.18 16 LYS D O 1
ATOM 909 N N . PHE D 1 17 ? -2.629 16.851 14.575 1.00 31.52 17 PHE D N 1
ATOM 910 C CA . PHE D 1 17 ? -2.961 17.985 13.745 1.00 31.19 17 PHE D CA 1
ATOM 911 C C . PHE D 1 17 ? -1.756 18.406 12.940 1.00 31.55 17 PHE D C 1
ATOM 912 O O . PHE D 1 17 ? -1.867 18.724 11.760 1.00 38.31 17 PHE D O 1
ATOM 920 N N . GLU D 1 18 ? -0.602 18.444 13.589 1.00 31.40 18 GLU D N 1
ATOM 921 C CA . GLU D 1 18 ? 0.608 18.836 12.903 1.00 37.51 18 GLU D CA 1
ATOM 922 C C . GLU D 1 18 ? 0.950 17.788 11.855 1.00 36.74 18 GLU D C 1
ATOM 923 O O . GLU D 1 18 ? 1.520 18.100 10.811 1.00 33.69 18 GLU D O 1
ATOM 929 N N . GLU D 1 19 ? 0.599 16.537 12.132 1.00 37.61 19 GLU D N 1
ATOM 930 C CA . GLU D 1 19 ? 0.908 15.454 11.214 1.00 32.22 19 GLU D CA 1
ATOM 931 C C . GLU D 1 19 ? 0.105 15.638 9.933 1.00 30.28 19 GLU D C 1
ATOM 932 O O . GLU D 1 19 ? 0.638 15.501 8.826 1.00 31.33 19 GLU D O 1
ATOM 938 N N . LEU D 1 20 ? -1.186 15.934 10.074 1.00 27.81 20 LEU D N 1
ATOM 939 C CA . LEU D 1 20 ? -2.048 16.144 8.912 1.00 24.57 20 LEU D CA 1
ATOM 940 C C . LEU D 1 20 ? -1.529 17.313 8.054 1.00 25.70 20 LEU D C 1
ATOM 941 O O . LEU D 1 20 ? -1.588 17.285 6.831 1.00 27.31 20 LEU D O 1
ATOM 946 N N . LEU D 1 21 ? -1.051 18.363 8.706 1.00 25.25 21 LEU D N 1
ATOM 947 C CA . LEU D 1 21 ? -0.527 19.515 8.005 1.00 23.47 21 LEU D CA 1
ATOM 948 C C . LEU D 1 21 ? 0.699 19.210 7.171 1.00 25.82 21 LEU D C 1
ATOM 949 O O . LEU D 1 21 ? 0.762 19.634 6.020 1.00 24.67 21 LEU D O 1
ATOM 954 N N . LYS D 1 22 ? 1.646 18.459 7.733 1.00 26.67 22 LYS D N 1
ATOM 955 C CA . LYS D 1 22 ? 2.850 18.108 6.995 1.00 31.58 22 LYS D CA 1
ATOM 956 C C . LYS D 1 22 ? 2.497 17.237 5.799 1.00 29.48 22 LYS D C 1
ATOM 957 O O . LYS D 1 22 ? 3.085 17.390 4.728 1.00 28.24 22 LYS D O 1
ATOM 963 N N . LEU D 1 23 ? 1.540 16.327 5.969 1.00 28.49 23 LEU D N 1
ATOM 964 C CA . LEU D 1 23 ? 1.165 15.457 4.865 1.00 25.76 23 LEU D CA 1
ATOM 965 C C . LEU D 1 23 ? 0.573 16.354 3.802 1.00 29.45 23 LEU D C 1
ATOM 966 O O . LEU D 1 23 ? 0.833 16.188 2.617 1.00 27.23 23 LEU D O 1
ATOM 971 N N . HIS D 1 24 ? -0.233 17.314 4.234 1.00 30.59 24 HIS D N 1
ATOM 972 C CA . HIS D 1 24 ? -0.844 18.245 3.313 1.00 26.10 24 HIS D CA 1
ATOM 973 C C . HIS D 1 24 ? 0.235 19.008 2.576 1.00 30.36 24 HIS D C 1
ATOM 974 O O . HIS D 1 24 ? 0.127 19.217 1.367 1.00 28.75 24 HIS D O 1
ATOM 981 N N . GLU D 1 25 ? 1.283 19.426 3.284 1.00 30.62 25 GLU D N 1
ATOM 982 C CA . GLU D 1 25 ? 2.369 20.155 2.629 1.00 29.51 25 GLU D CA 1
ATOM 983 C C . GLU D 1 25 ? 2.994 19.267 1.576 1.00 29.14 25 GLU D C 1
ATOM 984 O O . GLU D 1 25 ? 3.132 19.653 0.433 1.00 22.98 25 GLU D O 1
ATOM 990 N N . GLU D 1 26 ? 3.251 18.022 1.941 1.00 29.79 26 GLU D N 1
ATOM 991 C CA . GLU D 1 26 ? 3.832 17.076 1.012 1.00 24.52 26 GLU D CA 1
ATOM 992 C C . GLU D 1 26 ? 3.020 16.982 -0.281 1.00 21.30 26 GLU D C 1
ATOM 993 O O . GLU D 1 26 ? 3.558 17.099 -1.376 1.00 30.22 26 GLU D O 1
ATOM 999 N N . ARG D 1 27 ? 1.727 16.747 -0.145 1.00 20.33 27 ARG D N 1
ATOM 1000 C CA . ARG D 1 27 ? 0.864 16.660 -1.308 1.00 31.88 27 ARG D CA 1
ATOM 1001 C C . ARG D 1 27 ? 0.992 17.900 -2.206 1.00 33.87 27 ARG D C 1
ATOM 1002 O O . ARG D 1 27 ? 1.171 17.778 -3.421 1.00 45.44 27 ARG D O 1
ATOM 1010 N N . LEU D 1 28 ? 0.952 19.088 -1.607 1.00 35.25 28 LEU D N 1
ATOM 1011 C CA . LEU D 1 28 ? 1.066 20.311 -2.389 1.00 38.71 28 LEU D CA 1
ATOM 1012 C C . LEU D 1 28 ? 2.432 20.383 -3.056 1.00 38.76 28 LEU D C 1
ATOM 1013 O O . LEU D 1 28 ? 2.539 20.775 -4.201 1.00 41.15 28 LEU D O 1
ATOM 1018 N N . LYS D 1 29 ? 3.480 20.024 -2.325 1.00 41.22 29 LYS D N 1
ATOM 1019 C CA . LYS D 1 29 ? 4.829 20.055 -2.865 1.00 46.11 29 LYS D CA 1
ATOM 1020 C C . LYS D 1 29 ? 4.847 19.275 -4.160 1.00 47.07 29 LYS D C 1
ATOM 1021 O O . LYS D 1 29 ? 5.201 19.803 -5.208 1.00 47.05 29 LYS D O 1
ATOM 1027 N N . LYS D 1 30 ? 4.447 18.010 -4.099 1.00 49.21 30 LYS D N 1
ATOM 1028 C CA . LYS D 1 30 ? 4.446 17.172 -5.296 1.00 54.56 30 LYS D CA 1
ATOM 1029 C C . LYS D 1 30 ? 3.496 17.732 -6.339 1.00 56.68 30 LYS D C 1
ATOM 1030 O O . LYS D 1 30 ? 3.767 17.685 -7.538 1.00 87.16 30 LYS D O 1
ATOM 1036 N N . MET D 1 31 ? 2.375 18.271 -5.874 1.00 58.25 31 MET D N 1
ATOM 1037 C CA . MET D 1 31 ? 1.371 18.847 -6.754 1.00 62.57 31 MET D CA 1
ATOM 1038 C C . MET D 1 31 ? 1.978 19.929 -7.648 1.00 61.97 31 MET D C 1
ATOM 1039 O O . MET D 1 31 ? 1.961 19.814 -8.883 1.00 65.04 31 MET D O 1
#

Sequence (120 aa):
GGGEIWKLHEEFLKKFEELLKLHEERLKKMGGGEIWKLHEEFLKKFEELLKLHEERLKKMGGGEIWKLHEEFLKKFEELLKLHEERLKKMGGGEIWKLHEEFLKKFEELLKLHEERLKKM